Protein AF-A0A8T1UN47-F1 (afdb_monomer_lite)

pLDDT: mean 73.81, std 10.36, range [45.53, 87.56]

Organism: NCBI:txid29920

Radius of gyration: 16.47 Å; chains: 1; bounding box: 31×26×41 Å

Secondary structure (DSSP, 8-state):
-HHHHTHHHHHT-SHHHHHHH--GGGHHHHHHSPP-----S-TTHHHHHHHHHHHTT-

Foldseek 3Di:
DVLQVPVCCVPVDCVVVCVQLPPPPCNVVSVVDDDDRDNDPCVPPNVVVVVVVVVVVD

Structure (mmCIF, N/CA/C/O backbone):
data_AF-A0A8T1UN47-F1
#
_entry.id   AF-A0A8T1UN47-F1
#
loop_
_atom_site.group_PDB
_atom_site.id
_atom_site.type_symbol
_atom_site.label_atom_id
_atom_site.label_alt_id
_atom_site.label_comp_id
_atom_site.label_asym_id
_atom_site.label_entity_id
_atom_site.label_seq_id
_atom_site.pdbx_PDB_ins_code
_atom_site.Cartn_x
_atom_site.Cartn_y
_atom_site.Cartn_z
_atom_site.occupancy
_atom_site.B_iso_or_equiv
_atom_site.auth_seq_id
_atom_site.auth_comp_id
_atom_site.auth_asym_id
_atom_site.auth_atom_id
_atom_site.pdbx_PDB_model_num
ATOM 1 N N . GLY A 1 1 ? 12.271 6.625 -8.007 1.00 58.47 1 GLY A N 1
ATOM 2 C CA . GLY A 1 1 ? 11.281 6.149 -7.023 1.00 58.47 1 GLY A CA 1
ATOM 3 C C . GLY A 1 1 ? 11.525 6.727 -5.640 1.00 58.47 1 GLY A C 1
ATOM 4 O O . GLY A 1 1 ? 12.502 6.417 -4.976 1.00 58.47 1 GLY A O 1
ATOM 5 N N . LEU A 1 2 ? 10.604 7.560 -5.161 1.00 66.62 2 LEU A N 1
ATOM 6 C CA . LEU A 1 2 ? 10.610 8.045 -3.771 1.00 66.62 2 LEU A CA 1
ATOM 7 C C . LEU A 1 2 ? 10.232 6.944 -2.760 1.00 66.62 2 LEU A C 1
ATOM 9 O O . LEU A 1 2 ? 10.727 6.933 -1.640 1.00 66.62 2 LEU A O 1
ATOM 13 N N . ALA A 1 3 ? 9.405 5.982 -3.175 1.00 65.69 3 ALA A N 1
ATOM 14 C CA . ALA A 1 3 ? 8.926 4.879 -2.343 1.00 65.69 3 ALA A CA 1
ATOM 15 C C . ALA A 1 3 ? 10.037 3.986 -1.736 1.00 65.69 3 ALA A C 1
ATOM 17 O O . ALA A 1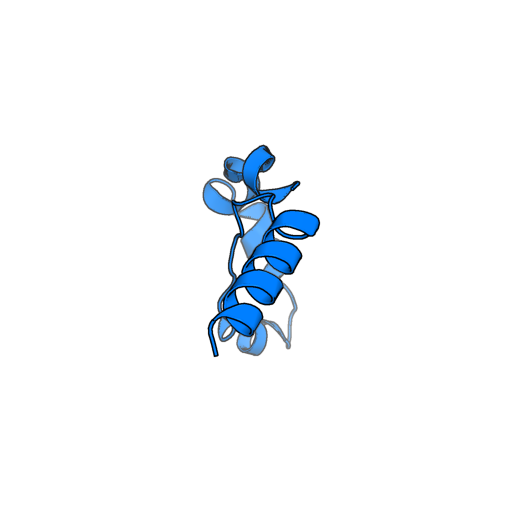 3 ? 10.036 3.819 -0.517 1.00 65.69 3 ALA A O 1
ATOM 18 N N . PRO A 1 4 ? 11.014 3.455 -2.503 1.00 65.69 4 PRO A N 1
ATOM 19 C CA . PRO A 1 4 ? 12.064 2.603 -1.934 1.00 65.69 4 PRO A CA 1
ATOM 20 C C . PRO A 1 4 ? 13.059 3.359 -1.048 1.00 65.69 4 PRO A C 1
ATOM 22 O O . PRO A 1 4 ? 13.589 2.792 -0.098 1.00 65.69 4 PRO A O 1
ATOM 25 N N . LYS A 1 5 ? 13.292 4.650 -1.314 1.00 73.56 5 LYS A N 1
ATOM 26 C CA . LYS A 1 5 ? 14.210 5.488 -0.523 1.00 73.56 5 LYS A CA 1
ATOM 27 C C . LYS A 1 5 ? 13.614 5.902 0.825 1.00 73.56 5 LYS A C 1
ATOM 29 O O . LYS A 1 5 ? 14.351 6.155 1.772 1.00 73.56 5 LYS A O 1
ATOM 34 N N . ASN A 1 6 ? 12.286 5.937 0.922 1.00 74.19 6 ASN A N 1
ATOM 35 C CA . ASN A 1 6 ? 11.548 6.377 2.104 1.00 74.19 6 ASN A CA 1
ATOM 36 C C . ASN A 1 6 ? 10.718 5.241 2.721 1.00 74.19 6 ASN A C 1
ATOM 38 O O . ASN A 1 6 ? 9.685 5.492 3.336 1.00 74.19 6 ASN A O 1
ATOM 42 N N . LEU A 1 7 ? 11.179 3.996 2.587 1.00 73.19 7 LEU A N 1
ATOM 43 C CA . LEU A 1 7 ? 10.466 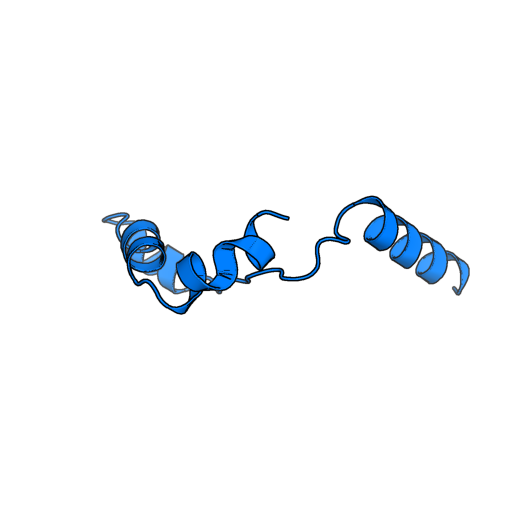2.797 3.034 1.00 73.19 7 LEU A CA 1
ATOM 44 C C . LEU A 1 7 ? 10.049 2.885 4.510 1.00 73.19 7 LEU A C 1
ATOM 46 O O . LEU A 1 7 ? 8.891 2.653 4.840 1.00 73.19 7 LEU A O 1
ATOM 50 N N . ASP A 1 8 ? 10.953 3.358 5.368 1.00 78.50 8 ASP A N 1
ATOM 51 C CA . ASP A 1 8 ? 10.706 3.554 6.799 1.00 78.50 8 ASP A CA 1
ATOM 52 C C . ASP A 1 8 ? 9.594 4.574 7.098 1.00 78.50 8 ASP A C 1
ATOM 54 O O . ASP A 1 8 ? 8.907 4.459 8.110 1.00 78.50 8 ASP A O 1
ATOM 58 N N . TYR A 1 9 ? 9.380 5.562 6.226 1.00 79.12 9 TYR A N 1
ATOM 59 C CA . TYR A 1 9 ? 8.292 6.531 6.375 1.00 79.12 9 TYR A CA 1
ATOM 60 C C . TYR A 1 9 ? 6.921 5.905 6.090 1.00 79.12 9 TYR A C 1
ATOM 62 O O . TYR A 1 9 ? 5.941 6.281 6.726 1.00 79.12 9 TYR A O 1
ATOM 70 N N . PHE A 1 10 ? 6.854 4.950 5.159 1.00 76.56 10 PHE A N 1
ATOM 71 C CA . PHE A 1 10 ? 5.607 4.284 4.782 1.00 76.56 10 PHE A CA 1
ATOM 72 C C . PHE A 1 10 ? 5.293 3.053 5.642 1.00 76.56 10 PHE A C 1
ATOM 74 O O . PHE A 1 10 ? 4.121 2.719 5.790 1.00 76.56 10 PHE A O 1
ATOM 81 N N . THR A 1 11 ? 6.308 2.377 6.197 1.00 76.25 11 THR A N 1
ATOM 82 C CA . THR A 1 11 ? 6.119 1.126 6.956 1.00 76.25 11 THR A CA 1
ATOM 83 C C . THR A 1 11 ? 6.310 1.270 8.464 1.00 76.25 11 THR A C 1
ATOM 85 O O . THR A 1 11 ? 5.581 0.634 9.219 1.00 76.25 11 THR A O 1
ATOM 88 N N . LYS A 1 12 ? 7.272 2.082 8.927 1.00 78.06 12 LYS A N 1
ATOM 89 C CA . LYS A 1 12 ? 7.610 2.208 10.360 1.00 78.06 12 LYS A CA 1
ATOM 90 C C . LYS A 1 12 ? 6.985 3.428 11.031 1.00 78.06 12 LYS A C 1
ATOM 92 O O . LYS A 1 12 ? 7.039 3.534 12.253 1.00 78.06 12 LYS A O 1
ATOM 97 N N . LYS A 1 13 ? 6.430 4.360 10.253 1.00 78.75 13 LYS A N 1
ATOM 98 C CA . LYS A 1 13 ? 5.729 5.542 10.762 1.00 78.75 13 LYS A CA 1
ATOM 99 C C . LYS A 1 13 ? 4.249 5.456 10.426 1.00 78.75 13 LYS A C 1
ATOM 101 O O . LYS A 1 13 ? 3.853 5.171 9.302 1.00 78.75 13 LYS A O 1
ATOM 106 N N . ASP A 1 14 ? 3.441 5.767 11.418 1.00 80.06 14 ASP A N 1
ATOM 107 C CA . ASP A 1 14 ? 1.987 5.841 11.353 1.00 80.06 14 ASP A CA 1
ATOM 108 C C . ASP A 1 14 ? 1.492 7.149 10.716 1.00 80.06 14 ASP A C 1
ATOM 110 O O . ASP A 1 14 ? 0.375 7.199 10.215 1.00 80.06 14 ASP A O 1
ATOM 114 N N . ILE A 1 15 ? 2.339 8.185 10.653 1.00 86.31 15 ILE A N 1
ATOM 115 C CA . ILE A 1 15 ? 2.026 9.513 10.088 1.00 86.31 15 ILE A CA 1
ATOM 116 C C . ILE A 1 15 ? 1.354 9.416 8.711 1.00 86.31 15 ILE A C 1
ATOM 118 O O . ILE A 1 15 ? 0.348 10.085 8.468 1.00 86.31 15 ILE A O 1
ATOM 122 N N . PHE A 1 16 ? 1.889 8.583 7.814 1.00 84.44 16 PHE A N 1
ATOM 123 C CA . PHE A 1 16 ? 1.340 8.412 6.471 1.00 84.44 16 PHE A CA 1
ATOM 124 C C . PHE A 1 16 ? -0.053 7.774 6.507 1.00 84.44 16 PHE A C 1
ATOM 126 O O . PHE A 1 16 ? -1.000 8.338 5.963 1.00 84.44 16 PHE A O 1
ATOM 133 N N . LEU A 1 17 ? -0.200 6.634 7.187 1.00 84.31 17 LEU A N 1
ATOM 134 C CA . LEU A 1 17 ? -1.471 5.910 7.265 1.00 84.31 17 LEU A CA 1
ATOM 135 C C . LEU A 1 17 ? -2.544 6.721 8.002 1.00 84.31 17 LEU A C 1
ATOM 137 O O . LEU A 1 17 ? -3.681 6.787 7.537 1.00 84.31 17 LEU A O 1
ATOM 141 N N . ASN A 1 18 ? -2.179 7.408 9.084 1.00 86.88 18 ASN A N 1
ATOM 142 C CA . ASN A 1 18 ? -3.073 8.300 9.822 1.00 86.88 18 ASN A CA 1
ATOM 143 C C . ASN A 1 18 ? -3.563 9.440 8.921 1.00 86.88 18 ASN A C 1
ATOM 145 O O . ASN A 1 18 ? -4.762 9.693 8.843 1.00 86.88 18 ASN A O 1
ATOM 149 N 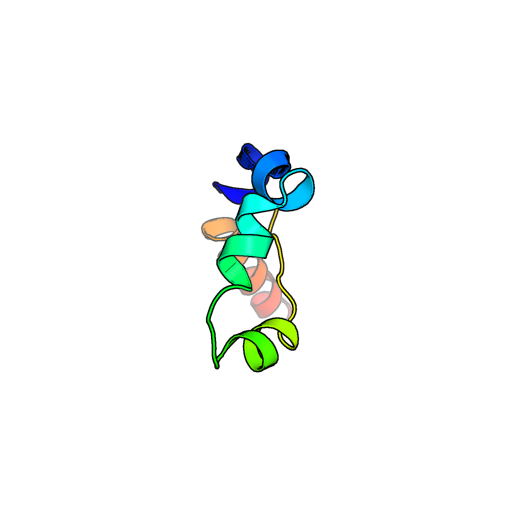N . SER A 1 19 ? -2.661 10.062 8.157 1.00 85.75 19 SER A N 1
ATOM 150 C CA . SER A 1 19 ? -3.021 11.131 7.219 1.00 85.75 19 SER A CA 1
ATOM 151 C C . SER A 1 19 ? -3.872 10.632 6.050 1.00 85.75 19 SER A C 1
ATOM 153 O O . SER A 1 19 ? -4.733 11.363 5.562 1.00 85.75 19 SER A O 1
ATOM 155 N N . VAL A 1 20 ? -3.647 9.407 5.567 1.00 84.44 20 VAL A N 1
ATOM 156 C CA . VAL A 1 20 ? -4.420 8.804 4.468 1.00 84.44 20 VAL A CA 1
ATOM 157 C C . VAL A 1 20 ? -5.832 8.440 4.921 1.00 84.44 20 VAL A C 1
ATOM 159 O O . VAL A 1 20 ? -6.789 8.695 4.189 1.00 84.44 20 VAL A O 1
ATOM 162 N N . PHE A 1 21 ? -5.979 7.890 6.127 1.00 86.00 21 PHE A N 1
ATOM 163 C CA . PHE A 1 21 ? -7.273 7.444 6.639 1.00 86.00 21 PHE A CA 1
ATOM 164 C C . PHE A 1 21 ? -8.066 8.523 7.376 1.00 86.00 21 PHE A C 1
ATOM 166 O O . PHE A 1 21 ? -9.260 8.320 7.604 1.00 86.00 21 PHE A O 1
ATOM 173 N N . ASP A 1 22 ? -7.471 9.671 7.692 1.00 87.00 22 ASP A N 1
AT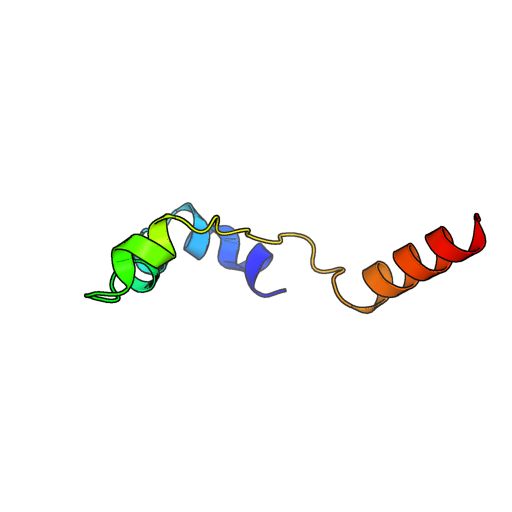OM 174 C CA . ASP A 1 22 ? -8.191 10.839 8.197 1.00 87.00 22 ASP A CA 1
ATOM 175 C C . ASP A 1 22 ? -8.722 11.705 7.036 1.00 87.00 22 ASP A C 1
ATOM 177 O O . ASP A 1 22 ? -8.063 12.615 6.518 1.00 87.00 22 ASP A O 1
ATOM 181 N N . LYS A 1 23 ? -9.905 11.335 6.534 1.00 84.19 23 LYS A N 1
ATOM 182 C CA . LYS A 1 23 ? -10.620 11.990 5.420 1.00 84.19 23 LYS A CA 1
ATOM 183 C C . LYS A 1 23 ? -12.104 12.190 5.750 1.00 84.19 23 LYS A C 1
ATOM 185 O O . LYS A 1 23 ? -12.945 12.319 4.856 1.00 84.19 23 LYS A O 1
ATOM 190 N N . GLY A 1 24 ? -12.442 12.188 7.042 1.00 86.31 24 GLY A N 1
ATOM 191 C CA . GLY A 1 24 ? -13.804 12.347 7.543 1.00 86.31 24 GLY A CA 1
ATOM 192 C C . GLY A 1 24 ? -14.776 11.317 6.959 1.00 86.31 24 GLY A C 1
ATOM 193 O O . GLY A 1 24 ? -14.652 10.116 7.179 1.00 86.31 24 GLY A O 1
ATOM 194 N N . ARG A 1 25 ? -15.763 11.781 6.183 1.00 86.56 25 ARG A N 1
ATOM 195 C CA . ARG A 1 25 ? -16.827 10.925 5.619 1.00 86.56 25 ARG A CA 1
ATOM 196 C C . ARG A 1 25 ? -16.330 9.915 4.580 1.00 86.56 25 ARG A C 1
ATOM 198 O O . ARG A 1 25 ? -17.029 8.944 4.315 1.00 86.56 25 ARG A O 1
ATOM 205 N N . VAL A 1 26 ? -15.146 10.128 4.002 1.00 84.31 26 VAL A N 1
ATOM 206 C CA . VAL A 1 26 ? -14.574 9.259 2.953 1.00 84.31 26 VAL A CA 1
ATOM 207 C C . VAL A 1 26 ? -13.645 8.189 3.544 1.00 84.31 26 VAL A C 1
ATOM 209 O O . VAL A 1 26 ? -13.291 7.221 2.872 1.00 84.31 26 VAL A O 1
ATOM 212 N N . SER A 1 27 ? -13.305 8.300 4.832 1.00 87.56 27 SER A N 1
ATOM 213 C CA . SER A 1 27 ? -12.469 7.330 5.543 1.00 87.56 27 SER A CA 1
ATOM 214 C C . SER A 1 27 ? -12.934 5.870 5.409 1.00 87.56 27 SER A C 1
ATOM 216 O O . SER A 1 27 ? -12.072 5.017 5.201 1.00 87.56 27 SER A O 1
ATOM 218 N N . PRO A 1 28 ? -14.242 5.533 5.475 1.00 84.88 28 PRO A N 1
ATOM 219 C CA . PRO A 1 28 ? -14.694 4.148 5.327 1.00 84.88 28 PRO A CA 1
ATOM 220 C C . PRO A 1 28 ? -14.427 3.580 3.928 1.00 84.88 28 PRO A C 1
ATOM 222 O O . PRO A 1 28 ? -14.007 2.435 3.803 1.00 84.88 28 PRO A O 1
ATOM 225 N N . ALA A 1 29 ? -14.620 4.389 2.883 1.00 85.81 29 ALA A N 1
ATOM 226 C CA . ALA A 1 29 ? -14.398 3.973 1.501 1.00 85.81 29 ALA A CA 1
ATOM 227 C C . ALA A 1 29 ? -12.904 3.779 1.203 1.00 85.81 29 ALA A C 1
ATOM 229 O O . ALA A 1 29 ? -12.518 2.794 0.583 1.00 85.81 29 ALA A O 1
ATOM 230 N N . ILE A 1 30 ? -12.051 4.680 1.702 1.00 83.25 30 ILE A N 1
ATOM 231 C CA . ILE A 1 30 ? -10.598 4.593 1.496 1.00 83.25 30 ILE A CA 1
ATOM 232 C 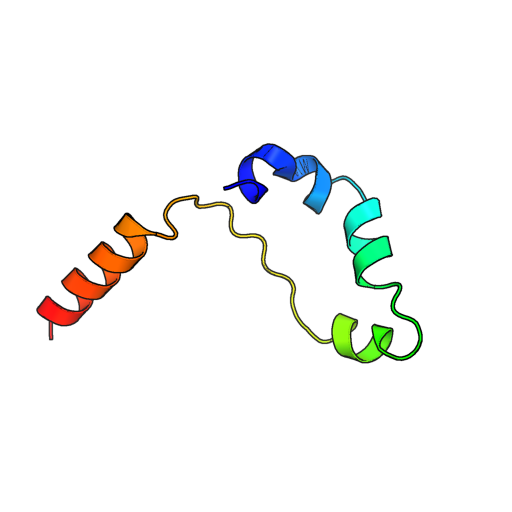C . ILE A 1 30 ? -9.998 3.401 2.252 1.00 83.25 30 ILE A C 1
ATOM 234 O O . ILE A 1 30 ? -9.087 2.761 1.739 1.00 83.25 30 ILE A O 1
ATOM 238 N N . LYS A 1 31 ? -10.537 3.042 3.426 1.00 84.00 31 LYS A N 1
ATOM 239 C CA . LYS A 1 31 ? -10.113 1.845 4.178 1.00 84.00 31 LYS A CA 1
ATOM 240 C C . LYS A 1 31 ? -10.419 0.525 3.468 1.00 84.00 31 LYS A C 1
ATOM 242 O O . LYS A 1 31 ? -9.748 -0.462 3.745 1.00 84.00 31 LYS A O 1
ATOM 247 N N . ALA A 1 32 ? -11.409 0.497 2.577 1.00 84.19 32 ALA A N 1
ATOM 248 C CA . ALA A 1 32 ? -11.732 -0.691 1.790 1.00 84.19 32 ALA A CA 1
ATOM 249 C C . ALA A 1 32 ? -10.785 -0.890 0.590 1.00 84.19 32 ALA A C 1
ATOM 251 O O . ALA A 1 32 ? -10.729 -1.984 0.031 1.00 84.19 32 ALA A O 1
ATOM 252 N N . CYS A 1 33 ? -10.034 0.145 0.196 1.00 78.62 33 CYS A N 1
ATOM 253 C CA . CYS A 1 33 ? -9.089 0.070 -0.912 1.00 78.62 33 CYS A CA 1
ATOM 254 C C . CYS A 1 33 ? -7.694 -0.373 -0.430 1.00 78.62 33 CYS A C 1
ATOM 256 O O . CYS A 1 33 ? -7.124 0.267 0.457 1.00 78.62 33 CYS A O 1
ATOM 258 N N . PRO A 1 34 ? -7.095 -1.418 -1.031 1.00 78.69 34 PRO A N 1
ATOM 259 C CA . PRO A 1 34 ? -5.734 -1.827 -0.704 1.00 78.69 34 PRO A CA 1
ATOM 260 C C . PRO A 1 34 ? -4.709 -0.790 -1.190 1.00 78.69 34 PRO A C 1
ATOM 262 O O . PRO A 1 34 ? -4.783 -0.301 -2.318 1.00 78.69 34 PRO A O 1
ATOM 265 N N . ILE A 1 35 ? -3.729 -0.475 -0.338 1.00 81.31 35 ILE A N 1
ATOM 266 C CA . ILE A 1 35 ? -2.615 0.432 -0.647 1.00 81.31 35 ILE A CA 1
ATOM 267 C C . ILE A 1 35 ? -1.390 -0.411 -1.008 1.00 81.31 35 ILE A C 1
ATOM 269 O O . ILE A 1 35 ? -0.947 -1.233 -0.208 1.00 81.31 35 ILE A O 1
ATOM 273 N N . TYR A 1 36 ? -0.816 -0.176 -2.187 1.00 78.69 36 TYR A N 1
ATOM 274 C CA . TYR A 1 36 ? 0.374 -0.885 -2.662 1.00 78.69 36 TYR A CA 1
ATOM 275 C C . TYR A 1 36 ? 1.590 0.039 -2.676 1.00 78.69 36 TYR A C 1
ATOM 277 O O . TYR A 1 36 ? 1.553 1.123 -3.259 1.00 78.69 36 TYR A O 1
ATOM 285 N N . LEU A 1 37 ? 2.686 -0.405 -2.056 1.00 76.19 37 LEU A N 1
ATOM 286 C CA . LEU A 1 37 ? 3.971 0.286 -2.096 1.00 76.19 37 LEU A CA 1
ATOM 287 C C . LEU A 1 37 ? 4.868 -0.378 -3.144 1.00 76.19 37 LEU A C 1
ATOM 289 O O . LEU A 1 37 ? 5.340 -1.497 -2.954 1.00 76.19 37 LEU A O 1
ATOM 293 N N . VAL A 1 38 ? 5.111 0.318 -4.253 1.00 71.00 38 VAL A N 1
ATOM 294 C CA . VAL A 1 38 ? 5.993 -0.177 -5.316 1.00 71.00 38 VAL A CA 1
ATOM 295 C C . VAL A 1 38 ? 7.441 0.157 -4.965 1.00 71.00 38 VAL A C 1
ATOM 297 O O . VAL A 1 38 ? 7.837 1.321 -4.925 1.00 71.00 38 VAL A O 1
ATOM 300 N N . LEU A 1 39 ? 8.228 -0.883 -4.690 1.00 71.06 39 LEU A N 1
ATOM 301 C CA . LEU A 1 39 ? 9.644 -0.774 -4.316 1.00 71.06 39 LEU A CA 1
ATOM 302 C C . LEU A 1 39 ? 10.583 -0.770 -5.525 1.00 71.06 39 LEU A C 1
ATOM 304 O O . LEU A 1 39 ? 11.736 -0.361 -5.423 1.00 71.06 39 LEU A O 1
ATOM 308 N N . THR A 1 40 ? 10.093 -1.211 -6.678 1.00 65.56 40 THR A N 1
ATOM 309 C CA . THR A 1 40 ? 10.857 -1.278 -7.917 1.00 65.56 40 THR A CA 1
ATOM 310 C C . THR A 1 40 ? 10.787 0.066 -8.645 1.00 65.56 40 THR A C 1
ATOM 312 O O . THR A 1 40 ? 9.722 0.541 -9.030 1.00 65.56 40 THR A O 1
ATOM 315 N N . GLU A 1 41 ? 11.938 0.714 -8.847 1.00 63.28 41 GLU A N 1
ATOM 316 C CA . GLU A 1 41 ? 12.024 1.994 -9.577 1.00 63.28 41 GLU A CA 1
ATOM 317 C C . GLU A 1 41 ? 11.900 1.844 -11.103 1.00 63.28 41 GLU A C 1
ATOM 319 O O . GLU A 1 41 ? 11.991 2.826 -11.833 1.00 63.28 41 GLU A O 1
ATOM 324 N N . GLU A 1 42 ? 11.671 0.635 -11.605 1.00 60.06 42 GLU A N 1
ATOM 325 C CA . GLU A 1 42 ? 11.709 0.303 -13.033 1.00 60.06 42 GLU A CA 1
ATOM 326 C C . GLU A 1 42 ? 10.400 0.595 -13.780 1.00 60.06 42 GLU A C 1
ATOM 328 O O . GLU A 1 42 ? 10.111 0.005 -14.817 1.00 60.06 42 GLU A O 1
ATOM 333 N N . LEU A 1 43 ? 9.596 1.519 -13.253 1.00 58.75 43 LEU A N 1
ATOM 334 C CA . LEU A 1 43 ? 8.215 1.740 -13.683 1.00 58.75 43 LEU A CA 1
ATOM 335 C C . LEU A 1 43 ? 8.080 2.487 -15.027 1.00 58.75 43 LEU A C 1
ATOM 337 O O . LEU A 1 43 ? 6.984 2.573 -15.563 1.00 58.75 43 LEU A O 1
ATOM 341 N N . GLY A 1 44 ? 9.169 3.026 -15.579 1.00 56.41 44 GLY A N 1
ATOM 342 C CA . GLY A 1 44 ? 9.149 3.741 -16.860 1.00 56.41 44 GLY A CA 1
ATOM 343 C C . GLY A 1 44 ? 9.603 2.865 -18.025 1.00 56.41 44 GLY A C 1
ATOM 344 O O . GLY A 1 44 ? 8.813 2.181 -18.668 1.00 56.41 44 GLY A O 1
ATOM 345 N N . GLU A 1 45 ? 10.906 2.888 -18.299 1.00 56.69 45 GLU A N 1
ATOM 346 C CA . GLU A 1 45 ? 11.453 2.311 -19.533 1.00 56.69 45 GLU A CA 1
ATOM 347 C C . GLU A 1 45 ? 11.513 0.781 -19.522 1.00 56.69 45 GLU A C 1
ATOM 349 O O . GLU A 1 45 ? 11.220 0.145 -20.532 1.00 56.69 45 GLU A O 1
ATOM 354 N N . ARG A 1 46 ? 11.824 0.171 -18.372 1.00 62.88 46 ARG A N 1
ATOM 355 C CA . ARG A 1 46 ? 11.915 -1.292 -18.242 1.00 62.88 46 ARG A CA 1
ATOM 356 C C . ARG A 1 46 ? 10.544 -1.965 -18.151 1.00 62.88 46 ARG A C 1
ATOM 358 O O . ARG A 1 46 ? 10.372 -3.026 -18.739 1.00 62.88 46 ARG A O 1
ATOM 365 N N . GLY A 1 47 ? 9.545 -1.313 -17.551 1.00 62.53 47 GLY A N 1
ATOM 366 C CA . GLY A 1 47 ? 8.143 -1.746 -17.630 1.00 62.53 47 GLY A CA 1
ATOM 367 C C . GLY A 1 47 ? 7.582 -1.722 -19.059 1.00 62.53 47 GLY A C 1
ATOM 368 O O . GLY A 1 47 ? 6.970 -2.699 -19.492 1.00 62.53 47 GLY A O 1
ATOM 369 N N . ALA A 1 48 ? 7.851 -0.653 -19.821 1.00 59.75 48 ALA A N 1
ATOM 370 C CA . ALA A 1 48 ? 7.454 -0.560 -21.230 1.00 59.75 48 ALA A CA 1
ATOM 371 C C . ALA A 1 48 ? 8.179 -1.595 -22.111 1.00 59.75 48 ALA A C 1
ATOM 373 O O . ALA A 1 48 ? 7.542 -2.266 -22.923 1.00 59.75 48 ALA A O 1
ATOM 374 N N . HIS A 1 49 ? 9.489 -1.784 -21.911 1.00 63.97 49 HIS A N 1
ATOM 375 C CA . HIS A 1 49 ? 10.266 -2.811 -22.615 1.00 63.97 49 HIS A CA 1
ATOM 376 C C . HIS A 1 49 ? 9.795 -4.236 -22.304 1.00 63.97 49 HIS A C 1
ATOM 378 O O . HIS A 1 49 ? 9.702 -5.053 -23.217 1.00 63.97 49 HIS A O 1
ATOM 384 N N . PHE A 1 50 ? 9.483 -4.541 -21.041 1.00 68.44 50 PHE A N 1
ATOM 385 C CA . PHE A 1 50 ? 8.977 -5.853 -20.638 1.00 68.44 50 PHE A CA 1
ATOM 386 C C . PHE A 1 50 ? 7.632 -6.163 -21.309 1.00 68.44 50 PHE A C 1
ATOM 388 O O . PHE A 1 50 ? 7.452 -7.248 -21.859 1.00 68.44 50 PHE A O 1
ATOM 395 N N . PHE A 1 51 ? 6.718 -5.187 -21.351 1.00 63.53 51 PHE A N 1
ATOM 396 C CA . PHE A 1 51 ? 5.436 -5.336 -22.042 1.00 63.53 51 PHE A CA 1
ATOM 397 C C . PHE A 1 51 ? 5.601 -5.502 -23.564 1.00 63.53 51 PHE A C 1
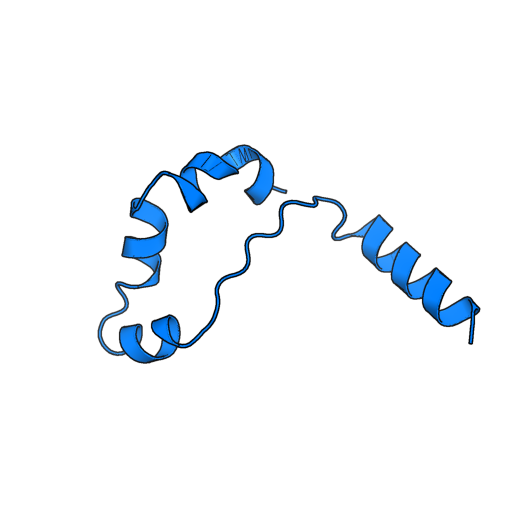ATOM 399 O O . PHE A 1 51 ? 4.957 -6.364 -24.158 1.00 63.53 51 PHE A O 1
ATOM 406 N N . ALA A 1 52 ? 6.506 -4.744 -24.193 1.00 65.06 52 ALA A N 1
ATOM 407 C CA . ALA A 1 52 ? 6.805 -4.877 -25.621 1.00 65.06 52 ALA A CA 1
ATOM 408 C C . ALA A 1 52 ? 7.398 -6.254 -25.977 1.00 65.06 52 ALA A C 1
ATOM 410 O O . ALA A 1 52 ? 6.994 -6.859 -26.969 1.00 65.06 52 ALA A O 1
ATOM 411 N N . TYR A 1 53 ? 8.301 -6.787 -25.146 1.00 71.25 53 TYR A N 1
ATOM 412 C CA . TYR A 1 53 ? 8.829 -8.146 -25.313 1.00 71.25 53 TYR A CA 1
ATOM 413 C C . TYR A 1 53 ? 7.760 -9.223 -25.109 1.00 71.25 53 TYR A C 1
ATOM 415 O O . TYR A 1 53 ? 7.756 -10.222 -25.823 1.00 71.25 53 TYR A O 1
ATOM 423 N N . GLN A 1 54 ? 6.835 -9.020 -24.169 1.00 65.81 54 GLN A N 1
ATOM 424 C CA . GLN A 1 54 ? 5.732 -9.951 -23.938 1.00 65.81 54 GLN A CA 1
ATOM 425 C C . GLN A 1 54 ? 4.748 -9.992 -25.120 1.00 65.81 54 GLN A C 1
ATOM 427 O O . GLN A 1 54 ? 4.232 -11.059 -25.441 1.00 65.81 54 GLN A O 1
ATOM 432 N N . LEU A 1 55 ? 4.526 -8.861 -25.799 1.00 63.69 55 LEU A N 1
ATOM 433 C CA . LEU A 1 55 ? 3.697 -8.785 -27.009 1.00 63.69 55 LEU A CA 1
ATOM 434 C C . LEU A 1 55 ? 4.361 -9.403 -28.249 1.00 63.69 55 LEU A C 1
ATOM 436 O O . LEU A 1 55 ? 3.658 -9.856 -29.142 1.00 63.69 55 LEU A O 1
ATOM 440 N N . LEU A 1 56 ? 5.695 -9.440 -28.308 1.00 70.56 56 LEU A N 1
ATOM 441 C CA . LEU A 1 56 ? 6.450 -10.073 -29.400 1.00 70.56 56 LEU A CA 1
ATOM 442 C C . LEU A 1 56 ? 6.468 -11.610 -29.327 1.00 70.56 56 LEU A C 1
ATOM 444 O O . LEU A 1 56 ? 6.887 -12.256 -30.283 1.00 70.56 56 LEU A O 1
ATOM 448 N N . GLY A 1 57 ? 6.052 -12.190 -28.198 1.00 60.94 57 GLY A N 1
ATOM 449 C CA . GLY A 1 57 ? 5.988 -13.637 -27.984 1.00 60.94 57 GLY A CA 1
ATOM 450 C C . GLY A 1 57 ? 4.619 -14.279 -28.248 1.00 60.94 57 GLY A C 1
ATOM 451 O O . GLY A 1 57 ? 4.473 -15.462 -27.940 1.00 60.94 57 GLY A O 1
ATOM 452 N N . GLN A 1 58 ? 3.632 -13.523 -28.751 1.00 45.53 58 GLN A N 1
ATOM 453 C CA . GLN A 1 58 ? 2.308 -14.020 -29.167 1.00 45.53 58 GLN A CA 1
ATOM 454 C C . GLN A 1 58 ? 2.186 -14.146 -30.684 1.00 45.53 58 GLN A C 1
ATOM 456 O O . GLN A 1 58 ? 2.631 -13.219 -31.395 1.00 45.53 58 GLN A O 1
#

InterPro domains:
  IPR003836 Glucokinase [PF02685] (1-54)

Sequence (58 aa):
GLAPKNLDYFTKKDIFLNSVFDKGRVSPAIKACPIYLVLTEELGERGAHFFAYQLLGQ